Protein AF-W1W1A8-F1 (afdb_monomer)

Mean predicted aligned error: 5.56 Å

Organism: NCBI:txid1403943

Solvent-accessible surface area (backbone atoms only — not comparable to full-atom values): 8926 Å² total; per-residue (Å²): 108,54,63,63,70,43,34,48,72,35,65,47,72,44,94,87,52,94,53,73,44,82,45,79,41,72,53,77,84,79,40,60,80,64,46,81,37,38,55,43,73,69,82,84,57,92,69,87,68,66,30,36,44,41,79,45,79,48,76,52,90,49,63,26,28,27,36,30,29,30,80,43,90,92,45,74,85,52,79,44,65,31,73,26,74,48,78,91,53,91,92,53,71,83,79,40,69,45,78,45,76,76,55,84,43,90,58,79,68,36,47,56,41,21,45,30,52,35,50,62,62,39,69,65,28,60,43,78,48,71,43,64,82,44,85,86,70,54,76,63,62,45,74,42,82,41,120

Nearest PDB structures (foldseek):
  6h3n-assembly1_B  TM=8.925E-01  e=2.458E-09  Pseudomonas aeruginosa PAO1
  7q5p-assembly1_C  TM=8.797E-01  e=8.842E-09  Pseudomonas protegens Pf-5
  4uhv-assembly2_A  TM=8.155E-01  e=8.893E-06  Pseudomonas aeruginosa PAO1

pLDDT: mean 90.54, std 7.53, range [65.88, 97.94]

Radius of gyration: 20.46 Å; Cα contacts (8 Å, |Δi|>4): 250; chains: 1; bounding box: 57×24×55 Å

Sequence (147 aa):
MAAEEGIFFYEEHAQKSTDQSLVLCDTVRYLPESFEIPWNPNTRTEVSTLCISQFLYSAQIRPSSVVTKDYTFKRPGWAGRFDQEGQHQDYQRTQYEVYDYPGRFKGAHGQNFACWQMDGWRNNAEVARGTSRSPEIWPGRRIALTG

Foldseek 3Di:
DCLLLQKDWDWDQDPPDRDIDIDIDNDLVPFDDADEAEEDCDPPDPDPGWHWNDKDKDADDWAQKEKEAAADPVCRPPRRIEMDGAPDQPPHDNPRYDYDPPLPDDDPCSNSSRVSVNCVRCVVRMDMDTDIPDPVDDPRHHYDYDD

Structure (mmCIF, N/CA/C/O backbone):
data_AF-W1W1A8-F1
#
_entry.id   AF-W1W1A8-F1
#
loop_
_atom_site.group_PDB
_atom_site.id
_atom_site.type_symbol
_atom_site.label_atom_id
_atom_site.label_alt_id
_atom_site.label_comp_id
_atom_site.label_asym_id
_atom_site.label_entity_id
_atom_site.label_seq_id
_atom_site.pdbx_PDB_ins_code
_atom_site.Cartn_x
_atom_site.Cartn_y
_atom_site.Cartn_z
_atom_site.occupancy
_atom_site.B_iso_or_equiv
_atom_site.auth_seq_id
_atom_site.auth_comp_id
_atom_site.auth_asym_id
_atom_site.auth_atom_id
_atom_site.pdbx_PDB_model_num
ATOM 1 N N . MET A 1 1 ? 10.266 11.339 -1.287 1.00 65.88 1 MET A N 1
ATOM 2 C CA . MET A 1 1 ? 11.367 10.547 -0.705 1.00 65.88 1 MET A CA 1
ATOM 3 C C . MET A 1 1 ? 10.844 9.365 0.106 1.00 65.88 1 MET A C 1
ATOM 5 O O . MET A 1 1 ? 10.944 8.277 -0.417 1.00 65.88 1 MET A O 1
ATOM 9 N N . ALA A 1 2 ? 10.205 9.524 1.277 1.00 79.50 2 ALA A N 1
ATOM 10 C CA . ALA A 1 2 ? 9.706 8.366 2.053 1.00 79.50 2 ALA A CA 1
ATOM 11 C C . ALA A 1 2 ? 8.734 7.460 1.264 1.00 79.50 2 ALA A C 1
ATOM 13 O O . ALA A 1 2 ? 9.004 6.279 1.089 1.00 79.50 2 ALA A O 1
ATOM 14 N N . ALA A 1 3 ? 7.676 8.034 0.681 1.00 79.56 3 ALA A N 1
ATOM 15 C CA . ALA A 1 3 ? 6.718 7.277 -0.133 1.00 79.56 3 ALA A CA 1
ATOM 16 C C . ALA A 1 3 ? 7.331 6.651 -1.402 1.00 79.56 3 ALA A C 1
ATOM 18 O O . ALA A 1 3 ? 6.821 5.657 -1.903 1.00 79.56 3 ALA A O 1
ATOM 19 N N . GLU A 1 4 ? 8.424 7.221 -1.920 1.00 82.44 4 GLU A N 1
ATOM 20 C CA . GLU A 1 4 ? 9.120 6.686 -3.100 1.00 82.44 4 GLU A CA 1
ATOM 21 C C . GLU A 1 4 ? 9.951 5.451 -2.761 1.00 82.44 4 GLU A C 1
ATOM 23 O O . GLU A 1 4 ? 10.248 4.680 -3.659 1.00 82.44 4 GLU A O 1
ATOM 28 N N . GLU A 1 5 ? 10.291 5.270 -1.483 1.00 87.25 5 GLU A N 1
ATOM 29 C CA . GLU A 1 5 ? 11.010 4.113 -0.941 1.00 87.25 5 GLU A CA 1
ATOM 30 C C . GLU A 1 5 ? 10.057 3.144 -0.211 1.00 87.25 5 GLU A C 1
ATOM 32 O O . GLU A 1 5 ? 10.488 2.306 0.575 1.00 87.25 5 GLU A O 1
ATOM 37 N N . GLY A 1 6 ? 8.739 3.296 -0.403 1.00 88.50 6 GLY A N 1
ATOM 38 C CA . GLY A 1 6 ? 7.726 2.465 0.258 1.00 88.50 6 GLY A CA 1
ATOM 39 C C . GLY A 1 6 ? 7.594 2.688 1.769 1.00 88.50 6 GLY A C 1
ATOM 40 O O . GLY A 1 6 ? 6.971 1.881 2.455 1.00 88.50 6 GLY A O 1
ATOM 41 N N . ILE A 1 7 ? 8.157 3.774 2.304 1.00 93.31 7 ILE A N 1
ATOM 42 C CA . ILE A 1 7 ? 8.128 4.081 3.736 1.00 93.31 7 ILE A CA 1
ATOM 43 C C . ILE A 1 7 ? 6.841 4.836 4.074 1.00 93.31 7 ILE A C 1
ATOM 45 O O . ILE A 1 7 ? 6.545 5.891 3.502 1.00 93.31 7 ILE A O 1
ATOM 49 N N . PHE A 1 8 ? 6.117 4.327 5.066 1.00 91.25 8 PHE A N 1
ATOM 50 C CA . PHE A 1 8 ? 5.010 5.005 5.729 1.00 91.25 8 PHE A CA 1
ATOM 51 C C . PHE A 1 8 ? 5.388 5.360 7.170 1.00 91.25 8 PHE A C 1
ATOM 53 O O . PHE A 1 8 ? 6.435 4.963 7.687 1.00 91.25 8 PHE A O 1
ATOM 60 N N . PHE A 1 9 ? 4.536 6.142 7.825 1.00 92.12 9 PHE A N 1
ATOM 61 C CA . PHE A 1 9 ? 4.743 6.531 9.211 1.00 92.12 9 PHE A CA 1
ATOM 62 C C . PHE A 1 9 ? 3.451 6.469 10.013 1.00 92.12 9 PHE A C 1
ATOM 64 O O . PHE A 1 9 ? 2.353 6.558 9.462 1.00 92.12 9 PHE A O 1
ATOM 71 N N . TYR A 1 10 ? 3.601 6.341 11.324 1.00 90.69 10 TYR A N 1
ATOM 72 C CA . TYR A 1 10 ? 2.533 6.543 12.292 1.00 90.69 10 TYR A CA 1
ATOM 73 C C . TYR A 1 10 ? 3.112 7.166 13.561 1.00 90.69 10 TYR A C 1
ATOM 75 O O . TYR A 1 10 ? 4.324 7.148 13.784 1.00 90.69 10 TYR A O 1
ATOM 83 N N . GLU A 1 11 ? 2.246 7.744 14.381 1.00 89.00 11 GLU A N 1
ATOM 84 C CA . GLU A 1 11 ? 2.642 8.301 15.667 1.00 89.00 11 GLU A CA 1
ATOM 85 C C . GLU A 1 11 ? 2.365 7.284 16.768 1.00 89.00 11 GLU A C 1
ATOM 87 O O . GLU A 1 11 ? 1.259 6.752 16.892 1.00 89.00 11 GLU A O 1
ATOM 92 N N . GLU A 1 12 ? 3.384 7.011 17.572 1.00 84.94 12 GLU A N 1
ATOM 93 C CA . GLU A 1 12 ? 3.252 6.215 18.778 1.00 84.94 12 GLU A CA 1
ATOM 94 C C . GLU A 1 12 ? 3.159 7.154 19.980 1.00 84.94 12 GLU A C 1
ATOM 96 O O . GLU A 1 12 ? 4.107 7.869 20.320 1.00 84.94 12 GLU A O 1
ATOM 101 N N . HIS A 1 13 ? 1.986 7.162 20.611 1.00 75.00 13 HIS A N 1
ATOM 102 C CA . HIS A 1 13 ? 1.785 7.837 21.885 1.00 75.00 13 HIS A CA 1
ATOM 103 C C . HIS A 1 13 ? 2.274 6.936 23.013 1.00 75.00 13 HIS A C 1
ATOM 105 O O . HIS A 1 13 ? 1.797 5.807 23.175 1.00 75.00 13 HIS A O 1
ATOM 111 N N . ALA A 1 14 ? 3.197 7.443 23.827 1.00 68.69 14 ALA A N 1
ATOM 112 C CA . ALA A 1 14 ? 3.613 6.740 25.024 1.00 68.69 14 ALA A CA 1
ATOM 113 C C . ALA A 1 14 ? 2.419 6.594 25.983 1.00 68.69 14 ALA A C 1
ATOM 115 O O . ALA A 1 14 ? 1.870 7.573 26.476 1.00 68.69 14 ALA A O 1
ATOM 116 N N . GLN A 1 15 ? 2.032 5.357 26.313 1.00 65.88 15 GLN A N 1
ATOM 117 C CA . GLN A 1 15 ? 0.924 5.095 27.251 1.00 65.88 15 GLN A CA 1
ATOM 118 C C . GLN A 1 15 ? 1.155 5.688 28.654 1.00 65.88 15 GLN A C 1
ATOM 120 O O . GLN A 1 15 ? 0.213 5.819 29.433 1.00 65.88 15 GLN A O 1
ATOM 125 N N . LYS A 1 16 ? 2.414 5.987 29.004 1.00 69.50 16 LYS A N 1
ATOM 126 C CA . LYS A 1 16 ? 2.845 6.406 30.348 1.00 69.50 16 LYS A CA 1
ATOM 127 C C . LYS A 1 16 ? 3.639 7.716 30.374 1.00 69.50 16 LYS A C 1
ATOM 129 O O . LYS A 1 16 ? 4.055 8.124 31.455 1.00 69.50 16 LYS A O 1
ATOM 134 N N . SER A 1 17 ? 3.874 8.360 29.232 1.00 74.56 17 SER A N 1
ATOM 135 C CA . SER A 1 17 ? 4.551 9.660 29.174 1.00 74.56 17 SER A CA 1
ATOM 136 C C . SER A 1 17 ? 3.871 10.582 28.169 1.00 74.56 17 SER A C 1
ATOM 138 O O . SER A 1 17 ? 2.986 10.177 27.424 1.00 74.56 17 SER A O 1
ATOM 140 N N . THR A 1 18 ? 4.267 11.850 28.169 1.00 78.00 18 THR A N 1
ATOM 141 C CA . THR A 1 18 ? 3.828 12.835 27.173 1.00 78.00 18 THR A CA 1
ATOM 142 C C . THR A 1 18 ? 4.645 12.762 25.883 1.00 78.00 18 THR A C 1
ATOM 144 O O . THR A 1 18 ? 4.521 13.646 25.039 1.00 78.00 18 THR A O 1
ATOM 147 N N . ASP A 1 19 ? 5.508 11.753 25.740 1.00 83.56 19 ASP A N 1
ATOM 148 C CA . ASP A 1 19 ? 6.366 11.616 24.571 1.00 83.56 19 ASP A CA 1
ATOM 149 C C . ASP A 1 19 ? 5.556 11.090 23.385 1.00 83.56 19 ASP A C 1
ATOM 151 O O . ASP A 1 19 ? 4.780 10.134 23.489 1.00 83.56 19 ASP A O 1
ATOM 155 N N . GLN A 1 20 ? 5.763 11.726 22.238 1.00 84.19 20 GLN A N 1
ATOM 156 C CA . GLN A 1 20 ? 5.147 11.368 20.971 1.00 84.19 20 GLN A CA 1
ATOM 157 C C . GLN A 1 20 ? 6.268 11.064 19.987 1.00 84.19 20 GLN A C 1
ATOM 159 O O . GLN A 1 20 ? 7.080 11.934 19.668 1.00 84.19 20 GLN A O 1
ATOM 164 N N . SER A 1 21 ? 6.336 9.811 19.542 1.00 88.38 21 SER A N 1
ATOM 165 C CA . SER A 1 21 ? 7.376 9.356 18.620 1.00 88.38 21 SER A CA 1
ATOM 166 C C . SER A 1 21 ? 6.798 9.169 17.226 1.00 88.38 21 SER A C 1
ATOM 168 O O . SER A 1 21 ? 5.768 8.518 17.058 1.00 88.38 21 SER A O 1
ATOM 170 N N . LEU A 1 22 ? 7.476 9.716 16.216 1.00 91.62 22 LEU A N 1
ATOM 171 C CA . LEU A 1 22 ? 7.177 9.425 14.819 1.00 91.62 22 LEU A CA 1
ATOM 172 C C . LEU A 1 22 ? 7.919 8.150 14.416 1.00 91.62 22 LEU A C 1
ATOM 174 O O . LEU A 1 22 ? 9.149 8.139 14.347 1.00 91.62 22 LEU A O 1
ATOM 178 N N . VAL A 1 23 ? 7.174 7.088 14.135 1.00 90.62 23 VAL A N 1
ATOM 179 C CA . VAL A 1 23 ? 7.738 5.803 13.726 1.00 90.62 23 VAL A CA 1
ATOM 180 C C . VAL A 1 23 ? 7.707 5.712 12.205 1.00 90.62 23 VAL A C 1
ATOM 182 O O . VAL A 1 23 ? 6.655 5.884 11.592 1.00 90.62 23 VAL A O 1
ATOM 185 N N . LEU A 1 24 ? 8.863 5.444 11.596 1.00 92.94 24 LEU A N 1
ATOM 186 C CA . LEU A 1 24 ? 9.017 5.194 10.161 1.00 92.94 24 LEU A CA 1
ATOM 187 C C . LEU A 1 24 ? 9.126 3.685 9.930 1.00 92.94 24 LEU A C 1
ATOM 189 O O . LEU A 1 24 ? 9.969 3.027 10.540 1.00 92.94 24 LEU A O 1
ATOM 193 N N . CYS A 1 25 ? 8.290 3.138 9.050 1.00 91.56 25 CYS A N 1
ATOM 194 C CA . CYS A 1 25 ? 8.266 1.712 8.737 1.00 91.56 25 CYS A CA 1
ATOM 195 C C . CYS A 1 25 ? 8.042 1.477 7.243 1.00 91.56 25 CYS A C 1
ATOM 197 O O . CYS A 1 25 ? 7.386 2.259 6.562 1.00 91.56 25 CYS A O 1
ATOM 199 N N . ASP A 1 26 ? 8.549 0.355 6.753 1.00 91.44 26 ASP A N 1
ATOM 200 C CA . ASP A 1 26 ? 8.327 -0.172 5.404 1.00 91.44 26 ASP A CA 1
ATOM 201 C C . ASP A 1 26 ? 7.486 -1.462 5.418 1.00 91.44 26 ASP A C 1
ATOM 203 O O . ASP A 1 26 ? 7.042 -1.947 4.380 1.00 91.44 26 ASP A O 1
ATOM 207 N N . THR A 1 27 ? 7.229 -2.030 6.602 1.00 89.19 27 THR A N 1
ATOM 208 C CA . THR A 1 27 ? 6.451 -3.257 6.754 1.00 89.19 27 THR A CA 1
ATOM 209 C C . THR A 1 27 ? 5.520 -3.226 7.957 1.00 89.19 27 THR A C 1
ATOM 211 O O . THR A 1 27 ? 5.831 -2.719 9.035 1.00 89.19 27 THR A O 1
ATOM 214 N N . VAL A 1 28 ? 4.369 -3.874 7.779 1.00 87.25 28 VAL A N 1
ATOM 215 C CA . VAL A 1 28 ? 3.335 -4.072 8.800 1.00 87.25 28 VAL A CA 1
ATOM 216 C C . VAL A 1 28 ? 3.843 -4.836 10.033 1.00 87.25 28 VAL A C 1
ATOM 218 O O . VAL A 1 28 ? 3.238 -4.762 11.099 1.00 87.25 28 VAL A O 1
ATOM 221 N N . ARG A 1 29 ? 4.955 -5.577 9.911 1.00 86.31 29 ARG A N 1
ATOM 222 C CA . ARG A 1 29 ? 5.528 -6.374 11.010 1.00 86.31 29 ARG A CA 1
ATOM 223 C C . ARG A 1 29 ? 5.998 -5.526 12.190 1.00 86.31 29 ARG A C 1
ATOM 225 O O . ARG A 1 29 ? 6.007 -6.036 13.302 1.00 86.31 29 ARG A O 1
ATOM 232 N N . TYR A 1 30 ? 6.368 -4.271 11.942 1.00 85.88 30 TYR A N 1
ATOM 233 C CA . TYR A 1 30 ? 6.815 -3.339 12.978 1.00 85.88 30 TYR A CA 1
ATOM 234 C C . TYR A 1 30 ? 5.667 -2.545 13.611 1.00 85.88 30 TYR A C 1
ATOM 236 O O . TYR A 1 30 ? 5.901 -1.801 14.556 1.00 85.88 30 TYR A O 1
ATOM 244 N N . LEU A 1 31 ? 4.429 -2.718 1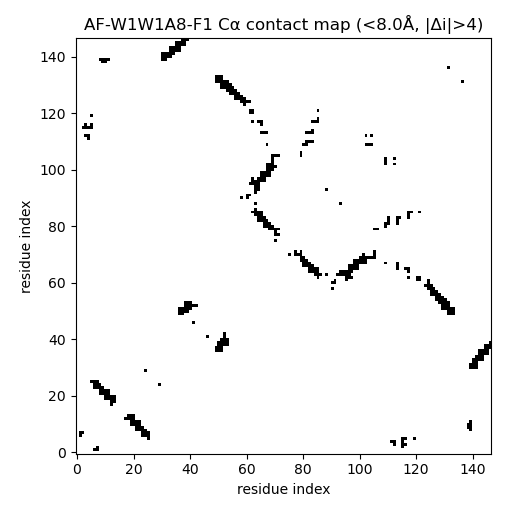3.130 1.00 88.50 31 LEU A N 1
ATOM 245 C CA . LEU A 1 31 ? 3.268 -2.152 13.806 1.00 88.50 31 LEU A CA 1
ATOM 246 C C . LEU A 1 31 ? 3.003 -2.884 15.129 1.00 88.50 31 LEU A C 1
ATOM 248 O O . LEU A 1 31 ? 3.222 -4.101 15.203 1.00 88.50 31 LEU A O 1
ATOM 252 N N . PRO A 1 32 ? 2.416 -2.196 16.128 1.00 88.75 32 PRO A N 1
ATOM 253 C CA . PRO A 1 32 ? 1.965 -2.822 17.362 1.00 88.75 32 PRO A CA 1
ATOM 254 C C . PRO A 1 32 ? 1.118 -4.076 17.114 1.00 88.75 32 PRO A C 1
ATOM 256 O O . PRO A 1 32 ? 0.476 -4.232 16.062 1.00 88.75 32 PRO A O 1
ATOM 259 N N . GLU A 1 33 ? 1.121 -4.983 18.090 1.00 90.50 33 GLU A N 1
ATOM 260 C CA . GLU A 1 33 ? 0.294 -6.188 18.040 1.00 90.50 33 GLU A CA 1
ATOM 261 C C . GLU A 1 33 ? 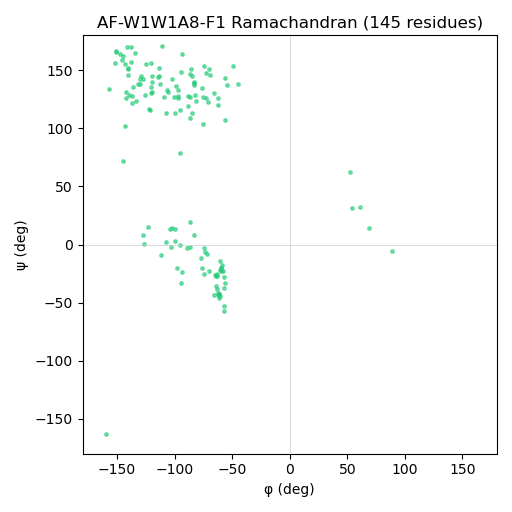-1.184 -5.838 17.852 1.00 90.50 33 GLU A C 1
ATOM 263 O O . GLU A 1 33 ? -1.686 -4.828 18.362 1.00 90.50 33 GLU A O 1
ATOM 268 N N . SER A 1 34 ? -1.870 -6.673 17.070 1.00 93.25 34 SER A N 1
ATOM 269 C CA . SER A 1 34 ? -3.305 -6.541 16.864 1.00 93.25 34 SER A CA 1
ATOM 270 C C . SER A 1 34 ? -4.065 -6.882 18.136 1.00 93.25 34 SER A C 1
ATOM 272 O O . SER A 1 34 ? -3.683 -7.803 18.853 1.00 93.25 34 SER A O 1
ATOM 274 N N . PHE A 1 35 ? -5.184 -6.206 18.359 1.00 93.75 35 PHE A N 1
ATOM 275 C CA . PHE A 1 35 ? -6.122 -6.534 19.429 1.00 93.75 35 PHE A CA 1
ATOM 276 C C . PHE A 1 35 ? -7.499 -6.858 18.854 1.00 93.75 35 PHE A C 1
ATOM 278 O O . PHE A 1 35 ? -7.839 -6.437 17.743 1.00 93.75 35 PHE A O 1
ATOM 285 N N . GLU A 1 36 ? -8.277 -7.624 19.607 1.00 95.56 36 GLU A N 1
ATOM 286 C CA . GLU A 1 36 ? -9.631 -7.998 19.221 1.00 95.56 36 GLU A CA 1
ATOM 287 C C . GLU A 1 36 ? -10.629 -6.903 19.593 1.00 95.56 36 GLU A C 1
ATOM 289 O O . GLU A 1 36 ? -10.568 -6.328 20.680 1.00 95.56 36 GLU A O 1
ATOM 294 N N . ILE A 1 37 ? -11.577 -6.632 18.700 1.00 95.00 37 ILE A N 1
ATOM 295 C CA . ILE A 1 37 ? -12.696 -5.733 18.977 1.00 95.00 37 ILE A CA 1
ATOM 296 C C . ILE A 1 37 ? -13.982 -6.305 18.374 1.00 95.00 37 ILE A C 1
ATOM 298 O O . ILE A 1 37 ? -13.992 -6.637 17.186 1.00 95.00 37 ILE A O 1
ATOM 302 N N . PRO A 1 38 ? -15.076 -6.415 19.150 1.00 94.25 38 PRO A N 1
ATOM 303 C CA . PRO A 1 38 ? -16.315 -6.969 18.635 1.00 94.25 38 PRO A CA 1
ATOM 304 C C . PRO A 1 38 ? -17.018 -6.011 17.668 1.00 94.25 38 PRO A C 1
ATOM 306 O O . PRO A 1 38 ? -16.996 -4.788 17.841 1.00 94.25 38 PRO A O 1
ATOM 309 N N . TRP A 1 39 ? -17.709 -6.564 16.678 1.00 92.94 39 TRP A N 1
ATOM 310 C CA . TRP A 1 39 ? -18.694 -5.867 15.867 1.00 92.94 39 TRP A CA 1
ATOM 311 C C . TRP A 1 39 ? -20.068 -5.967 16.529 1.00 92.94 39 TRP A C 1
ATOM 313 O O . TRP A 1 39 ? -20.534 -7.051 16.869 1.00 92.94 39 TRP A O 1
ATOM 323 N N . ASN A 1 40 ? -20.732 -4.829 16.717 1.00 90.94 40 ASN A N 1
ATOM 324 C CA . ASN A 1 40 ? -22.078 -4.791 17.276 1.00 90.94 40 ASN A CA 1
ATOM 325 C C . ASN A 1 40 ? -22.916 -3.689 16.606 1.00 90.94 40 ASN A C 1
ATOM 327 O O . ASN A 1 40 ? -22.795 -2.520 16.978 1.00 90.94 40 ASN A O 1
ATOM 331 N N . PRO A 1 41 ? -23.812 -4.031 15.662 1.00 89.62 41 PRO A N 1
ATOM 332 C CA . PRO A 1 41 ? -24.636 -3.047 14.963 1.00 89.62 41 PRO A CA 1
ATOM 333 C C . PRO A 1 41 ? -25.759 -2.459 15.832 1.00 89.62 41 PRO A C 1
ATOM 335 O O . PRO A 1 41 ? -26.471 -1.554 15.390 1.00 89.62 41 PRO A O 1
ATOM 338 N N . ASN A 1 42 ? -25.972 -2.969 17.050 1.00 84.88 42 ASN A N 1
ATOM 339 C CA . ASN A 1 42 ? -27.035 -2.491 17.921 1.00 84.88 42 ASN A CA 1
ATOM 340 C C . ASN A 1 42 ? -26.672 -1.130 18.531 1.00 84.88 42 ASN A C 1
ATOM 342 O O . ASN A 1 42 ? -25.906 -1.029 19.484 1.00 84.88 42 ASN A O 1
ATOM 346 N N . THR A 1 43 ? -27.278 -0.073 17.996 1.00 69.06 43 THR A N 1
ATOM 347 C CA . THR A 1 43 ? -27.119 1.308 18.471 1.00 69.06 43 THR A CA 1
ATOM 348 C C . THR A 1 43 ? -28.205 1.751 19.457 1.00 69.06 43 THR A C 1
ATOM 350 O O . THR A 1 43 ? -28.185 2.900 19.897 1.00 69.06 43 THR A O 1
ATOM 353 N N . ARG A 1 44 ? -29.177 0.881 19.778 1.00 69.06 44 ARG A N 1
ATOM 354 C CA . ARG A 1 44 ? -30.402 1.248 20.516 1.00 69.06 44 ARG A CA 1
ATOM 355 C C . ARG A 1 44 ? -30.310 1.030 22.021 1.00 69.06 44 ARG A C 1
ATOM 357 O O . ARG A 1 44 ? -30.936 1.766 22.773 1.00 69.06 44 ARG 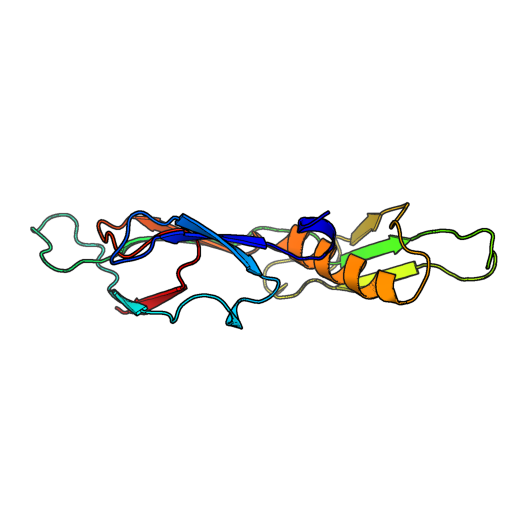A O 1
ATOM 364 N N . THR A 1 45 ? -29.571 0.019 22.457 1.00 67.38 45 THR A N 1
ATOM 365 C CA . THR A 1 45 ? -29.301 -0.237 23.877 1.00 67.38 45 THR A CA 1
ATOM 366 C C . THR A 1 45 ? -27.978 0.405 24.269 1.00 67.38 45 THR A C 1
ATOM 368 O O . THR A 1 45 ? -27.072 0.468 23.440 1.00 67.38 45 THR A O 1
ATOM 371 N N . GLU A 1 46 ? -27.833 0.853 25.518 1.00 67.62 46 GLU A N 1
ATOM 372 C CA . GLU A 1 46 ? -26.512 1.208 26.044 1.00 67.62 46 GLU A CA 1
ATOM 373 C C . GLU A 1 46 ? -25.579 0.001 25.895 1.00 67.62 46 GLU A C 1
ATOM 375 O O . GLU A 1 46 ? -25.734 -1.019 26.563 1.00 67.62 46 GLU A O 1
ATOM 380 N N . VAL A 1 47 ? -24.639 0.095 24.953 1.00 66.31 47 VAL A N 1
ATOM 381 C CA . VAL A 1 47 ? -23.595 -0.909 24.776 1.00 66.31 47 VAL A CA 1
ATOM 382 C C . VAL A 1 47 ? -22.453 -0.524 25.708 1.00 66.31 47 VAL A C 1
ATOM 384 O O . VAL A 1 47 ? -21.774 0.475 25.476 1.00 66.31 47 VAL A O 1
ATOM 387 N N . SER A 1 48 ? -22.261 -1.299 26.775 1.00 74.25 48 SER A N 1
ATOM 388 C CA . SER A 1 48 ? -21.149 -1.124 27.718 1.00 74.25 48 SER A CA 1
ATOM 389 C C . SER A 1 48 ? -19.814 -1.611 27.145 1.00 74.25 48 SER A C 1
ATOM 391 O O . SER A 1 48 ? -18.756 -1.123 27.534 1.00 74.25 48 SER A O 1
ATOM 393 N N . THR A 1 49 ? -19.852 -2.551 26.199 1.00 86.06 49 THR A N 1
ATOM 394 C CA . THR A 1 49 ? -18.667 -3.104 25.535 1.00 86.06 49 THR A CA 1
ATOM 395 C C . THR A 1 49 ? -18.197 -2.206 24.390 1.00 86.06 49 THR A C 1
ATOM 397 O O . THR A 1 49 ? -18.962 -1.861 23.486 1.00 86.06 49 THR A O 1
ATOM 400 N N . LEU A 1 50 ? -16.909 -1.864 24.383 1.00 91.38 50 LEU A N 1
ATOM 401 C CA . LEU A 1 50 ? -16.285 -1.173 23.258 1.00 91.38 50 LEU A CA 1
ATOM 402 C C . LEU A 1 50 ? -16.350 -2.053 22.003 1.00 91.38 50 LEU A C 1
ATOM 404 O O . LEU A 1 50 ? -15.940 -3.208 22.024 1.00 91.38 50 LEU A O 1
ATOM 408 N N . CYS A 1 51 ? -16.895 -1.510 20.918 1.00 92.81 51 CYS A N 1
ATOM 409 C CA . CYS A 1 51 ? -17.169 -2.257 19.694 1.00 92.81 51 CYS A CA 1
ATOM 410 C C . CYS A 1 51 ? -17.092 -1.360 18.455 1.00 92.81 51 CYS A C 1
ATOM 412 O O . CYS A 1 51 ? -17.107 -0.125 18.548 1.00 92.81 51 CYS A O 1
ATOM 414 N N . ILE A 1 52 ? -17.031 -1.983 17.281 1.00 94.38 52 ILE A N 1
ATOM 415 C CA . ILE A 1 52 ? -17.304 -1.331 15.998 1.00 94.38 52 ILE A CA 1
ATOM 416 C C . ILE A 1 52 ? -18.806 -1.445 15.726 1.00 94.38 52 ILE A C 1
ATOM 418 O O . ILE A 1 52 ? -19.335 -2.548 15.624 1.00 94.38 52 ILE A O 1
ATOM 422 N N . SER A 1 53 ? -19.499 -0.313 15.605 1.00 92.56 53 SER A N 1
ATOM 423 C CA . SER A 1 53 ? -20.961 -0.268 15.456 1.00 92.56 53 SER A CA 1
ATOM 424 C C . SER A 1 53 ? -21.447 -0.111 14.021 1.00 92.56 53 SER A C 1
ATOM 426 O O . SER A 1 53 ? -22.584 -0.445 13.697 1.00 92.56 53 SER A O 1
ATOM 428 N N . GLN A 1 54 ? -20.584 0.378 13.137 1.00 92.62 54 GLN A N 1
ATOM 429 C CA . GLN A 1 54 ? -20.824 0.429 11.699 1.00 92.62 54 GLN A CA 1
ATOM 430 C C . GLN A 1 54 ? -19.600 -0.126 10.997 1.00 92.62 54 GLN A C 1
ATOM 432 O O . GLN A 1 54 ? -18.479 0.184 11.394 1.00 92.62 54 GLN A O 1
ATOM 437 N N . PHE A 1 55 ? -19.817 -0.930 9.963 1.00 93.94 55 PHE A N 1
ATOM 438 C CA . PHE A 1 55 ? -18.755 -1.501 9.151 1.00 93.94 55 PHE A CA 1
ATOM 439 C C . PHE A 1 55 ? -19.199 -1.524 7.689 1.00 93.94 55 PHE A C 1
ATOM 441 O O . PHE A 1 55 ? -20.309 -1.951 7.378 1.00 93.94 55 PHE A O 1
ATOM 448 N N . LEU A 1 56 ? -18.337 -1.039 6.804 1.00 94.75 56 LEU A N 1
ATOM 449 C CA . LEU A 1 56 ? -18.544 -0.997 5.365 1.00 94.75 56 LEU A CA 1
ATOM 450 C C . LEU A 1 56 ? -17.251 -1.419 4.679 1.00 94.75 56 LEU A C 1
ATOM 452 O O . LEU A 1 56 ? -16.226 -0.760 4.834 1.00 94.75 56 LEU A O 1
ATOM 456 N N . TYR A 1 57 ? -17.322 -2.471 3.876 1.00 94.62 57 TYR A N 1
ATOM 457 C CA . TYR A 1 57 ? -16.251 -2.858 2.968 1.00 94.62 57 TYR A CA 1
ATOM 458 C C . TYR A 1 57 ? -16.563 -2.352 1.558 1.00 94.62 57 TYR A C 1
ATOM 460 O O . TYR A 1 57 ? -17.696 -2.453 1.087 1.00 94.62 57 TYR A O 1
ATOM 468 N N . SER A 1 58 ? -15.558 -1.800 0.885 1.00 94.56 58 SER A N 1
ATOM 469 C CA . SER A 1 58 ? -15.655 -1.351 -0.502 1.00 94.56 58 SER A CA 1
ATOM 470 C C . SER A 1 58 ? -14.422 -1.770 -1.289 1.00 94.56 58 SER A C 1
ATOM 472 O O . SER A 1 58 ? -13.304 -1.566 -0.816 1.00 94.56 58 SER A O 1
ATOM 474 N N . ALA A 1 59 ? -14.637 -2.276 -2.501 1.00 94.06 59 ALA A N 1
ATOM 475 C CA . ALA A 1 59 ? -13.597 -2.534 -3.488 1.00 94.06 59 ALA A CA 1
ATOM 476 C C . ALA A 1 59 ? -13.777 -1.594 -4.691 1.00 94.06 59 ALA A C 1
ATOM 478 O O . ALA A 1 59 ? -14.905 -1.257 -5.061 1.00 94.06 59 ALA A O 1
ATOM 479 N N . GLN A 1 60 ? -12.679 -1.152 -5.301 1.00 92.62 60 GLN A N 1
ATOM 480 C CA . GLN A 1 60 ? -12.692 -0.256 -6.459 1.00 92.62 60 GLN A CA 1
ATOM 481 C C . GLN A 1 60 ? -11.623 -0.628 -7.485 1.00 92.62 60 GLN A C 1
ATOM 483 O O . GLN A 1 60 ? -10.554 -1.127 -7.142 1.00 92.62 60 GLN A O 1
ATOM 488 N N . ILE A 1 61 ? -11.899 -0.328 -8.758 1.00 94.56 61 ILE A N 1
ATOM 489 C CA . ILE A 1 61 ? -10.953 -0.573 -9.849 1.00 94.56 61 ILE A CA 1
ATOM 490 C C . ILE A 1 61 ? -9.723 0.324 -9.666 1.00 94.56 61 ILE A C 1
ATOM 492 O O . ILE A 1 61 ? -9.827 1.545 -9.476 1.00 94.56 61 ILE A O 1
ATOM 496 N N . ARG A 1 62 ? -8.550 -0.301 -9.748 1.00 95.75 62 ARG A N 1
ATOM 497 C CA . ARG A 1 62 ? -7.235 0.340 -9.689 1.00 95.75 62 ARG A CA 1
ATOM 498 C C . ARG A 1 62 ? -6.325 -0.207 -10.786 1.00 95.75 62 ARG A C 1
ATOM 500 O O . ARG A 1 62 ? -6.649 -1.251 -11.358 1.00 95.75 62 ARG A O 1
ATOM 507 N N . PRO A 1 63 ? -5.203 0.473 -11.094 1.00 96.56 63 PRO A N 1
ATOM 508 C CA . PRO A 1 63 ? -4.207 -0.061 -12.015 1.00 96.56 63 PRO A CA 1
ATOM 509 C C . PRO A 1 63 ? -3.904 -1.538 -11.728 1.00 96.56 63 PRO A C 1
ATOM 511 O O . PRO A 1 63 ? -3.859 -1.962 -10.566 1.00 96.56 63 PRO A O 1
ATOM 514 N N . SER A 1 64 ? -3.789 -2.331 -12.789 1.00 96.75 64 SER A N 1
ATOM 515 C CA . SER A 1 64 ? -3.460 -3.758 -12.740 1.00 96.75 64 SER A CA 1
ATOM 516 C C . SER A 1 64 ? -1.968 -4.011 -12.895 1.00 96.75 64 SER A C 1
ATOM 518 O O . SER A 1 64 ? -1.485 -5.051 -12.457 1.00 96.75 64 SER A O 1
ATOM 520 N N . SER A 1 65 ? -1.243 -3.081 -13.509 1.00 97.38 65 SER A N 1
ATOM 521 C CA . SER A 1 65 ? 0.205 -3.150 -13.656 1.00 97.38 65 SER A CA 1
ATOM 522 C C . SER A 1 65 ? 0.815 -1.756 -13.742 1.00 97.38 65 SER A C 1
ATOM 524 O O . SER A 1 65 ? 0.160 -0.783 -14.127 1.00 97.38 65 SER A O 1
ATOM 526 N N . VAL A 1 66 ? 2.088 -1.680 -13.377 1.00 97.69 66 VAL A N 1
ATOM 527 C CA . VAL A 1 66 ? 2.955 -0.522 -13.549 1.00 97.69 66 VAL A CA 1
ATOM 528 C C . VAL A 1 66 ? 4.138 -0.936 -14.408 1.00 97.69 66 VAL A C 1
ATOM 530 O O . VAL A 1 66 ? 4.761 -1.968 -14.170 1.00 97.69 66 VAL A O 1
ATOM 533 N N . VAL 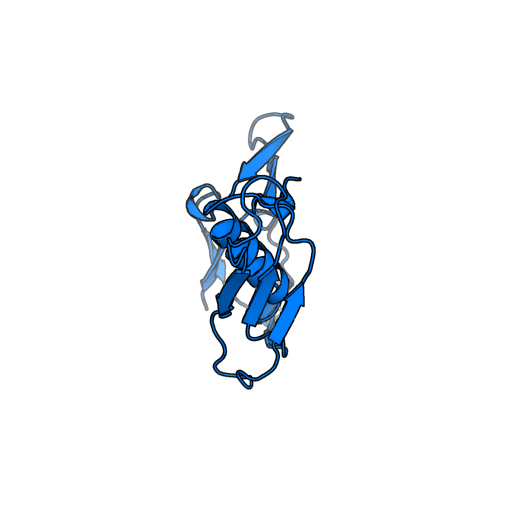A 1 67 ? 4.483 -0.089 -15.369 1.00 97.81 67 VAL A N 1
ATOM 534 C CA . VAL A 1 67 ? 5.707 -0.182 -16.156 1.00 97.81 67 VAL A CA 1
ATOM 535 C C . VAL A 1 67 ? 6.464 1.117 -15.980 1.00 97.81 67 VAL A C 1
ATOM 537 O O . VAL A 1 67 ? 6.001 2.179 -16.382 1.00 97.81 67 VAL A O 1
ATOM 540 N N . THR A 1 68 ? 7.654 1.050 -15.405 1.00 97.00 68 THR A N 1
ATOM 541 C CA . THR A 1 68 ? 8.495 2.225 -15.198 1.00 97.00 68 THR A CA 1
ATOM 542 C C . THR A 1 68 ? 9.737 2.146 -16.071 1.00 97.00 68 THR A C 1
ATOM 544 O O . THR A 1 68 ? 10.339 1.077 -16.232 1.00 97.00 68 THR A O 1
ATOM 547 N N . LYS A 1 69 ? 10.121 3.271 -16.679 1.00 97.56 69 LYS A N 1
ATOM 548 C CA . LYS A 1 69 ? 11.299 3.352 -17.543 1.00 97.56 69 LYS A CA 1
ATOM 549 C C . LYS A 1 69 ? 12.208 4.507 -17.155 1.00 97.56 69 LYS A C 1
ATOM 551 O O .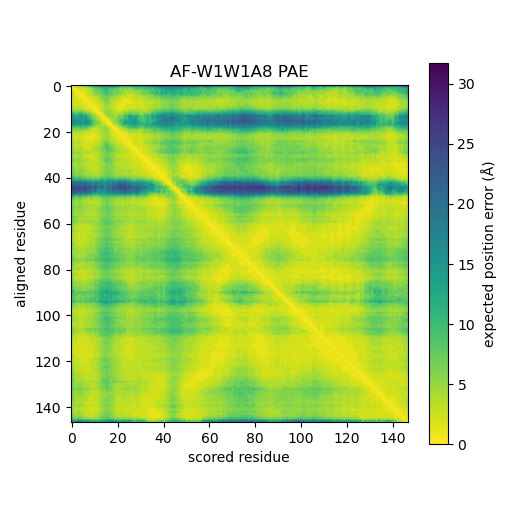 LYS A 1 69 ? 11.748 5.589 -16.804 1.00 97.56 69 LYS A O 1
ATOM 556 N N . ASP A 1 70 ? 13.512 4.319 -17.298 1.00 97.38 70 ASP A N 1
ATOM 557 C CA . ASP A 1 70 ? 14.500 5.387 -17.183 1.00 97.38 70 ASP A CA 1
ATOM 558 C C . ASP A 1 70 ? 15.674 5.158 -18.149 1.00 97.38 70 ASP A C 1
ATOM 560 O O . ASP A 1 70 ? 15.938 4.051 -18.618 1.00 97.38 70 ASP A O 1
ATOM 564 N N . TYR A 1 71 ? 16.390 6.234 -18.454 1.00 96.31 71 TYR A N 1
ATOM 565 C CA . TYR A 1 71 ? 17.581 6.247 -19.284 1.00 96.31 71 TYR A CA 1
ATOM 566 C C . TYR A 1 71 ? 18.813 6.650 -18.465 1.00 96.31 71 TYR A C 1
ATOM 568 O O . TYR A 1 71 ? 18.778 7.516 -17.584 1.00 96.31 71 TYR A O 1
ATOM 576 N N . THR A 1 72 ? 19.959 6.052 -18.785 1.00 94.19 72 THR A N 1
ATOM 577 C CA . THR A 1 72 ? 21.253 6.498 -18.266 1.00 94.19 72 THR A CA 1
ATOM 578 C C . THR A 1 72 ? 22.275 6.586 -19.386 1.00 94.19 72 THR A C 1
ATOM 580 O O . THR A 1 72 ? 22.576 5.599 -20.052 1.00 94.19 72 THR A O 1
ATOM 583 N N . PHE A 1 73 ? 22.875 7.767 -19.550 1.00 95.69 73 PHE A N 1
ATOM 584 C CA . PHE A 1 73 ? 23.920 7.991 -20.553 1.00 95.69 73 PHE A CA 1
ATOM 585 C C . PHE A 1 73 ? 25.143 7.083 -20.353 1.00 95.69 73 PHE A C 1
ATOM 587 O O . PHE A 1 73 ? 25.875 6.821 -21.299 1.00 95.69 73 PHE A O 1
ATOM 594 N N . LYS A 1 74 ? 25.362 6.577 -19.130 1.00 96.00 74 LYS A N 1
ATOM 595 C CA . LYS A 1 74 ? 26.458 5.649 -18.814 1.00 96.00 74 LYS A CA 1
ATOM 596 C C . LYS A 1 74 ? 26.257 4.260 -19.428 1.00 96.00 74 LYS A C 1
ATOM 598 O O . LYS A 1 74 ? 27.222 3.517 -19.567 1.00 96.00 74 LYS A O 1
ATOM 603 N N . ARG A 1 75 ? 25.013 3.882 -19.738 1.00 95.50 75 ARG A N 1
ATOM 604 C CA . ARG A 1 75 ? 24.636 2.579 -20.305 1.00 95.50 75 ARG A CA 1
ATOM 605 C C . ARG A 1 75 ? 23.472 2.766 -21.289 1.00 95.50 75 ARG A C 1
ATOM 607 O O . ARG A 1 75 ? 22.354 2.369 -20.975 1.00 95.50 75 ARG A O 1
ATOM 614 N N . PRO A 1 76 ? 23.707 3.360 -22.471 1.00 94.00 76 PRO A N 1
ATOM 615 C CA . PRO A 1 76 ? 22.634 3.747 -23.388 1.00 94.00 76 PRO A CA 1
ATOM 616 C C . PRO A 1 76 ? 21.835 2.563 -23.956 1.00 94.00 76 PRO A C 1
ATOM 618 O O . PRO A 1 76 ? 20.670 2.729 -24.294 1.00 94.00 76 PRO A O 1
ATOM 621 N N . GLY A 1 77 ? 22.437 1.369 -24.035 1.00 95.50 77 GLY A N 1
ATOM 622 C CA . GLY A 1 77 ? 21.758 0.138 -24.466 1.00 95.50 77 GLY A CA 1
ATOM 62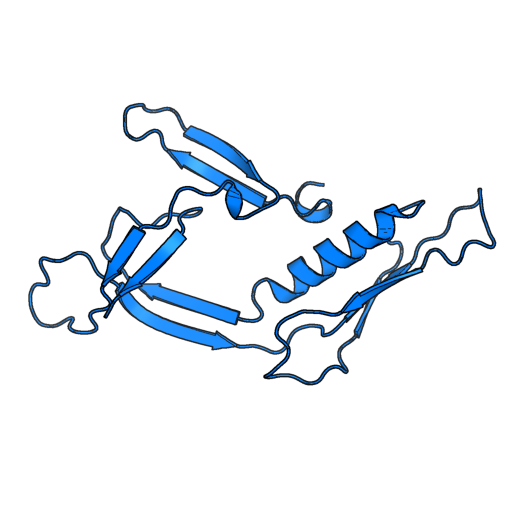3 C C . GLY A 1 77 ? 21.031 -0.621 -23.350 1.00 95.50 77 GLY A C 1
ATOM 624 O O . GLY A 1 77 ? 20.434 -1.662 -23.610 1.00 95.50 77 GLY A O 1
ATOM 625 N N . TRP A 1 78 ? 21.092 -0.154 -22.100 1.00 95.62 78 TRP A N 1
ATOM 626 C CA . TRP A 1 78 ? 20.346 -0.781 -21.013 1.00 95.62 78 TRP A CA 1
ATOM 627 C C . TRP A 1 78 ? 18.859 -0.454 -21.161 1.00 95.62 78 TRP A C 1
ATOM 629 O O . TRP A 1 78 ? 18.494 0.716 -21.235 1.00 95.62 78 TRP A O 1
ATOM 639 N N . ALA A 1 79 ? 18.004 -1.483 -21.179 1.00 95.88 79 ALA A N 1
ATOM 640 C CA . ALA A 1 79 ? 16.563 -1.317 -21.389 1.00 95.88 79 ALA A CA 1
ATOM 641 C C . ALA A 1 79 ? 15.915 -0.360 -20.375 1.00 95.88 79 ALA A C 1
ATOM 643 O O . ALA A 1 79 ? 14.961 0.336 -20.727 1.00 95.88 79 ALA A O 1
ATOM 644 N N . GLY A 1 80 ? 16.439 -0.343 -19.139 1.00 95.69 80 GLY A N 1
ATOM 645 C CA . GLY A 1 80 ? 16.005 0.559 -18.075 1.00 95.69 80 GLY A CA 1
ATOM 646 C C . GLY A 1 80 ? 14.503 0.499 -17.820 1.00 95.69 80 GLY A C 1
ATOM 647 O O . GLY A 1 80 ? 13.921 1.523 -17.503 1.00 95.69 80 GLY A O 1
ATOM 648 N N . ARG A 1 81 ? 13.878 -0.664 -18.030 1.00 97.38 81 ARG A N 1
ATOM 649 C CA . ARG A 1 81 ? 12.434 -0.891 -17.939 1.00 97.38 81 ARG A CA 1
ATOM 650 C C . ARG A 1 81 ? 12.174 -1.954 -16.881 1.00 97.38 81 ARG A C 1
ATOM 652 O O . ARG A 1 81 ? 12.809 -3.006 -16.933 1.00 97.38 81 ARG A O 1
ATOM 659 N N . PHE A 1 82 ? 11.257 -1.667 -15.967 1.00 97.94 82 PHE A N 1
ATOM 660 C CA . PHE A 1 82 ? 10.798 -2.590 -14.935 1.00 97.94 82 PHE A CA 1
ATOM 661 C C . PHE A 1 82 ? 9.277 -2.636 -14.930 1.00 97.94 82 PHE A C 1
ATOM 663 O O . PHE A 1 82 ? 8.623 -1.612 -15.125 1.00 97.94 82 PHE A O 1
ATOM 670 N N . ASP A 1 83 ? 8.742 -3.826 -14.703 1.00 97.44 83 ASP A N 1
ATOM 671 C CA . ASP A 1 83 ? 7.315 -4.112 -14.696 1.00 97.44 83 ASP A CA 1
ATOM 672 C C . ASP A 1 83 ? 6.924 -4.643 -13.320 1.00 97.44 83 ASP A C 1
ATOM 674 O O . ASP A 1 83 ? 7.683 -5.382 -12.685 1.00 97.44 83 ASP A O 1
ATOM 678 N N . GLN A 1 84 ? 5.725 -4.293 -12.876 1.00 97.81 84 GLN A N 1
ATOM 679 C CA . GLN A 1 84 ? 5.133 -4.834 -11.668 1.00 97.81 84 GLN A CA 1
ATOM 680 C C . GLN A 1 84 ? 3.634 -5.047 -11.868 1.00 97.81 84 GLN A C 1
ATOM 682 O O . GLN A 1 84 ? 2.908 -4.116 -12.206 1.00 97.81 84 GLN A O 1
ATOM 687 N N . GLU A 1 85 ? 3.159 -6.261 -11.601 1.00 97.38 85 GLU A N 1
ATOM 688 C CA . GLU A 1 85 ? 1.728 -6.558 -11.529 1.00 97.38 85 GLU A CA 1
ATOM 689 C C . GLU A 1 85 ? 1.169 -6.240 -10.135 1.00 97.38 85 GLU A C 1
ATOM 691 O O . GLU A 1 85 ? 1.834 -6.426 -9.111 1.00 97.38 85 GLU A O 1
ATOM 696 N N . GLY A 1 86 ? -0.076 -5.772 -10.090 1.00 93.94 86 GLY A N 1
ATOM 697 C CA . GLY A 1 86 ? -0.811 -5.558 -8.850 1.00 93.94 86 GLY A CA 1
ATOM 698 C C . GLY A 1 86 ? -1.296 -6.866 -8.221 1.00 93.94 86 GLY A C 1
ATOM 699 O O . GLY A 1 86 ? -1.573 -7.838 -8.918 1.00 93.94 86 GLY A O 1
ATOM 700 N N . GLN A 1 87 ? -1.480 -6.878 -6.904 1.00 90.88 87 GLN A N 1
ATOM 701 C CA . GLN A 1 87 ? -2.051 -8.021 -6.178 1.00 90.88 87 GLN A CA 1
ATOM 702 C C . GLN A 1 87 ? -3.574 -7.884 -5.995 1.00 90.88 87 GLN A C 1
ATOM 704 O O . GLN A 1 87 ? -4.118 -6.786 -6.148 1.00 90.88 87 GLN A O 1
ATOM 709 N N . HIS A 1 88 ? -4.253 -8.987 -5.655 1.00 87.00 88 HIS A N 1
ATOM 710 C CA . HIS A 1 88 ? -5.691 -9.035 -5.320 1.00 87.00 88 HIS A CA 1
ATOM 711 C C . HIS A 1 88 ? -6.582 -8.391 -6.396 1.00 87.00 88 HIS A C 1
ATOM 713 O O . HIS A 1 88 ? -7.212 -7.355 -6.190 1.00 87.00 88 HIS A O 1
ATOM 719 N N . GLN A 1 89 ? -6.558 -8.956 -7.607 1.00 90.25 89 GLN A N 1
ATOM 720 C CA . GLN A 1 89 ? -7.267 -8.412 -8.774 1.00 90.25 89 GLN A CA 1
ATOM 721 C C . GLN A 1 89 ? -8.598 -9.121 -9.069 1.00 90.25 89 GLN A C 1
ATOM 723 O O . GLN A 1 89 ? -9.171 -8.907 -10.133 1.00 90.25 89 GLN A O 1
ATOM 728 N N . ASP A 1 90 ? -9.107 -9.930 -8.137 1.00 89.44 90 ASP A N 1
ATOM 729 C CA . ASP A 1 90 ? -10.252 -10.831 -8.343 1.00 89.44 90 ASP A CA 1
ATOM 730 C C . ASP A 1 90 ? -11.530 -10.111 -8.818 1.00 89.44 90 ASP A C 1
ATOM 732 O O . ASP A 1 90 ? -12.348 -10.681 -9.539 1.00 89.44 90 ASP A O 1
ATOM 736 N N . TYR A 1 91 ? -11.680 -8.830 -8.466 1.00 86.62 91 TYR A N 1
ATOM 737 C CA . TYR A 1 91 ? -12.847 -7.999 -8.788 1.00 86.62 91 TYR A CA 1
ATOM 738 C C . TYR A 1 91 ? -12.610 -6.990 -9.926 1.00 86.62 91 TYR A C 1
ATOM 740 O O . TYR A 1 91 ? -13.405 -6.065 -10.110 1.00 86.62 91 TYR A O 1
ATOM 748 N N . GLN A 1 92 ? -11.521 -7.121 -10.691 1.00 91.75 92 GLN A N 1
ATOM 749 C CA . GLN A 1 92 ? -11.207 -6.227 -11.808 1.00 91.75 92 GLN A CA 1
ATOM 750 C C . GLN A 1 92 ? -10.611 -6.969 -13.010 1.00 91.75 92 GLN A C 1
ATOM 752 O O . GLN A 1 92 ? -10.257 -8.140 -12.950 1.00 91.75 92 GLN A O 1
ATOM 757 N N . ARG A 1 93 ? -10.484 -6.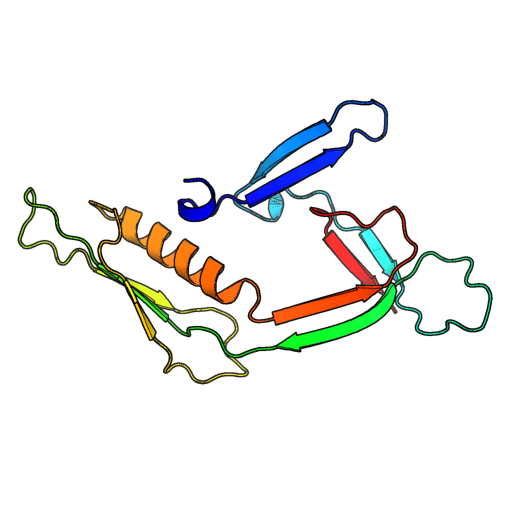261 -14.135 1.00 91.12 93 ARG A N 1
ATOM 758 C CA . ARG A 1 93 ? -9.734 -6.755 -15.296 1.00 91.12 93 ARG A CA 1
ATOM 759 C C . ARG A 1 93 ? -8.251 -6.419 -15.152 1.00 91.12 93 ARG A C 1
ATOM 761 O O . ARG A 1 93 ? -7.903 -5.373 -14.609 1.00 91.12 93 ARG A O 1
ATOM 768 N N . THR A 1 94 ? -7.398 -7.245 -15.742 1.00 91.06 94 THR A N 1
ATOM 769 C CA . THR A 1 94 ? -5.930 -7.119 -15.713 1.00 91.06 94 THR A CA 1
ATOM 770 C C . THR A 1 94 ? -5.364 -6.206 -16.814 1.00 91.06 94 THR A C 1
ATOM 772 O O . THR A 1 94 ? -4.194 -6.292 -17.165 1.00 91.06 94 THR A O 1
ATOM 775 N N . GLN A 1 95 ? -6.193 -5.335 -17.395 1.00 92.12 95 GLN A N 1
ATOM 776 C CA . GLN A 1 95 ? -5.875 -4.577 -18.617 1.00 92.12 95 GLN A CA 1
ATOM 777 C C . GLN A 1 95 ? -5.493 -3.104 -18.378 1.00 92.12 95 GLN A C 1
ATOM 779 O O . GLN A 1 95 ? -5.256 -2.367 -19.332 1.00 92.12 95 GLN A O 1
ATOM 784 N N . TYR A 1 96 ? -5.518 -2.639 -17.131 1.00 91.62 96 TYR A N 1
ATOM 785 C CA . TYR A 1 96 ? -5.304 -1.237 -16.771 1.00 91.62 96 TYR A CA 1
ATOM 786 C C . TYR A 1 96 ? -3.843 -0.999 -16.382 1.00 91.62 96 TYR A C 1
ATOM 788 O O . TYR A 1 96 ? -3.508 -0.930 -15.200 1.00 91.62 96 TYR A O 1
ATOM 796 N N . GLU A 1 97 ? -2.978 -0.883 -17.382 1.00 95.44 97 GLU A N 1
ATOM 797 C CA . GLU A 1 97 ? -1.557 -0.592 -17.187 1.00 95.44 97 GLU A CA 1
ATOM 798 C C . GLU A 1 97 ? -1.296 0.912 -17.024 1.00 95.44 97 GLU A C 1
ATOM 800 O O . GLU A 1 97 ? -1.872 1.744 -17.730 1.00 95.44 97 GLU A O 1
ATOM 805 N N . VAL A 1 98 ? -0.388 1.256 -16.111 1.00 97.06 98 VAL A N 1
ATOM 806 C CA . VAL A 1 98 ? 0.201 2.592 -15.992 1.00 97.06 98 VAL A CA 1
ATOM 807 C C . VAL A 1 98 ? 1.651 2.530 -16.447 1.00 97.06 98 VAL A C 1
ATOM 809 O O . VAL A 1 98 ? 2.431 1.738 -15.930 1.00 97.06 98 VAL A O 1
ATOM 812 N N . TYR A 1 99 ? 2.025 3.400 -17.381 1.00 97.06 99 TYR A N 1
ATOM 813 C CA . TYR A 1 99 ? 3.411 3.578 -17.798 1.00 97.06 99 TYR A CA 1
ATOM 814 C C . TYR A 1 99 ? 3.963 4.901 -17.258 1.00 97.06 99 TYR A C 1
ATOM 816 O O . TYR A 1 99 ? 3.317 5.938 -17.418 1.00 97.06 99 TYR A O 1
ATOM 824 N N . ASP A 1 100 ? 5.162 4.877 -16.675 1.00 95.69 100 ASP A N 1
ATOM 825 C CA . ASP A 1 100 ? 5.804 6.049 -16.074 1.00 95.69 100 ASP A CA 1
ATOM 826 C C . ASP A 1 100 ? 7.256 6.244 -16.554 1.00 95.69 100 ASP A C 1
ATOM 828 O O . ASP A 1 100 ? 8.037 5.297 -16.699 1.00 95.69 100 ASP A O 1
ATOM 832 N N . TYR A 1 101 ? 7.618 7.500 -16.821 1.00 95.62 101 TYR A N 1
ATOM 833 C CA . TYR A 1 101 ? 8.962 7.932 -17.208 1.00 95.62 101 TYR A CA 1
ATOM 834 C C . TYR A 1 101 ? 9.146 9.423 -16.868 1.00 95.62 101 TYR A C 1
ATOM 836 O O . TYR A 1 101 ? 8.314 10.239 -17.272 1.00 95.62 101 TYR A O 1
ATOM 844 N N . PRO A 1 102 ? 10.273 9.830 -16.254 1.00 94.69 102 PRO A N 1
ATOM 845 C CA . PRO A 1 102 ? 11.412 9.002 -15.856 1.00 94.69 102 PRO A CA 1
ATOM 846 C C . PRO A 1 102 ? 11.198 8.309 -14.500 1.00 94.69 102 PRO A C 1
ATOM 848 O O . PRO A 1 102 ? 10.810 8.947 -13.529 1.00 94.69 102 PRO A O 1
ATOM 851 N N . GLY A 1 103 ? 11.568 7.030 -14.404 1.00 92.44 103 GLY A N 1
ATOM 852 C CA . GLY A 1 103 ? 11.435 6.212 -13.190 1.00 92.44 103 GLY A CA 1
ATOM 853 C C . GLY A 1 103 ? 12.443 6.504 -12.068 1.00 92.44 103 GLY A C 1
ATOM 854 O O . GLY A 1 103 ? 12.356 5.921 -10.992 1.00 92.44 103 GLY A O 1
ATOM 855 N N . ARG A 1 104 ? 13.398 7.417 -12.296 1.00 93.12 104 ARG A N 1
ATOM 856 C CA . ARG A 1 104 ? 14.393 7.909 -11.317 1.00 93.12 104 ARG A CA 1
ATOM 857 C C . ARG A 1 104 ? 15.326 6.830 -10.752 1.00 93.12 104 ARG A C 1
ATOM 859 O O . ARG A 1 104 ? 15.835 6.955 -9.642 1.00 93.12 104 ARG A O 1
ATOM 866 N N . PHE A 1 105 ? 15.647 5.820 -11.550 1.00 93.62 105 PHE A N 1
ATOM 867 C CA . PHE A 1 105 ? 16.594 4.762 -11.201 1.00 93.62 105 PHE A CA 1
ATOM 868 C C . PHE A 1 105 ? 17.698 4.634 -12.243 1.00 93.62 105 PHE A C 1
ATOM 870 O O . PHE A 1 105 ? 17.548 4.987 -13.412 1.00 93.62 105 PHE A O 1
ATOM 877 N N . LYS A 1 106 ? 18.852 4.105 -11.826 1.00 94.31 106 LYS A N 1
ATOM 878 C CA . LYS A 1 106 ? 20.002 3.886 -12.725 1.00 94.31 106 LYS A CA 1
ATOM 879 C C . LYS A 1 106 ? 20.536 2.456 -12.672 1.00 94.31 106 LYS A C 1
ATOM 881 O O . LYS A 1 106 ? 21.577 2.183 -13.271 1.00 94.31 106 LYS A O 1
ATOM 886 N N . GLY A 1 107 ? 19.839 1.545 -11.990 1.00 93.69 107 GLY A N 1
ATOM 887 C CA . GLY A 1 107 ? 20.203 0.133 -11.873 1.00 93.69 107 GLY A CA 1
ATOM 888 C C . GLY A 1 107 ? 19.031 -0.767 -11.479 1.00 93.69 107 GLY A C 1
ATOM 889 O O . GLY A 1 107 ? 17.876 -0.373 -11.597 1.00 93.69 107 GLY A O 1
ATOM 890 N N . ALA A 1 108 ? 19.347 -1.978 -11.011 1.00 92.12 108 ALA A N 1
ATOM 891 C CA . ALA A 1 108 ? 18.369 -3.025 -10.689 1.00 92.12 108 ALA A CA 1
ATOM 892 C C . ALA A 1 108 ? 17.360 -2.637 -9.592 1.00 92.12 108 ALA A C 1
ATOM 894 O O . ALA A 1 108 ? 16.263 -3.182 -9.559 1.00 92.12 108 ALA A O 1
ATOM 895 N N . HIS A 1 109 ? 17.695 -1.658 -8.743 1.00 92.75 109 HIS A N 1
ATOM 896 C CA . HIS A 1 109 ? 16.783 -1.135 -7.723 1.00 92.75 109 HIS A CA 1
ATOM 897 C C . HIS A 1 109 ? 15.499 -0.521 -8.309 1.00 92.75 109 HIS A C 1
ATOM 899 O O . HIS A 1 109 ? 14.547 -0.323 -7.566 1.00 92.75 109 HIS A O 1
ATOM 905 N N . GLY A 1 110 ? 15.442 -0.243 -9.619 1.00 94.56 110 GLY A N 1
ATOM 906 C CA . GLY A 1 110 ? 14.216 0.203 -10.283 1.00 94.56 110 GLY A CA 1
ATOM 907 C C . GLY A 1 110 ? 13.049 -0.782 -10.149 1.00 94.56 110 GLY A C 1
ATOM 908 O O . GLY A 1 110 ? 11.903 -0.345 -10.171 1.00 94.56 110 GLY A O 1
ATOM 909 N N . GLN A 1 111 ? 13.317 -2.073 -9.904 1.00 97.06 111 GLN A N 1
ATOM 910 C CA . GLN A 1 111 ? 12.257 -3.028 -9.572 1.00 97.06 111 GLN A CA 1
ATOM 911 C C . GLN A 1 111 ? 11.530 -2.641 -8.278 1.00 97.06 111 GLN A C 1
ATOM 913 O O . GLN A 1 111 ? 10.307 -2.676 -8.245 1.00 97.06 111 GLN A O 1
ATOM 918 N N . ASN A 1 112 ? 12.252 -2.214 -7.236 1.00 95.38 112 ASN A N 1
ATOM 919 C CA . ASN A 1 112 ? 11.629 -1.799 -5.976 1.00 95.38 112 ASN A CA 1
ATOM 920 C C . ASN A 1 112 ? 10.733 -0.572 -6.183 1.00 95.38 112 ASN A C 1
ATOM 922 O O . ASN A 1 112 ? 9.639 -0.519 -5.639 1.00 95.38 112 ASN A O 1
ATOM 926 N N . PHE A 1 113 ? 11.158 0.368 -7.032 1.00 94.81 113 PHE A N 1
ATOM 927 C CA . PHE A 1 113 ? 10.361 1.544 -7.391 1.00 94.81 113 PHE A CA 1
ATOM 928 C C . PHE A 1 113 ? 9.058 1.139 -8.090 1.00 94.81 113 PHE A C 1
ATOM 930 O O . PHE A 1 113 ? 8.001 1.674 -7.760 1.00 94.81 113 PHE A O 1
ATOM 937 N N . ALA A 1 114 ? 9.111 0.159 -9.000 1.00 96.12 114 ALA A N 1
ATOM 938 C CA . ALA A 1 114 ? 7.916 -0.406 -9.624 1.00 96.12 114 ALA A CA 1
ATOM 939 C C . ALA A 1 114 ? 6.993 -1.074 -8.586 1.00 96.12 114 ALA A C 1
ATOM 941 O O . ALA A 1 114 ? 5.786 -0.835 -8.612 1.00 96.12 114 ALA A O 1
ATOM 942 N N . CYS A 1 115 ? 7.554 -1.843 -7.641 1.00 95.69 115 CYS A N 1
ATOM 943 C CA . CYS A 1 115 ? 6.822 -2.440 -6.516 1.00 95.69 115 CYS A CA 1
ATOM 944 C C . CYS A 1 115 ? 6.107 -1.384 -5.671 1.00 95.69 115 CYS A C 1
ATOM 946 O O . CYS A 1 115 ? 4.885 -1.410 -5.556 1.00 95.69 115 CYS A O 1
ATOM 948 N N . TRP A 1 116 ? 6.844 -0.412 -5.135 1.00 95.06 116 TRP A N 1
ATOM 949 C CA . TRP A 1 116 ? 6.289 0.618 -4.258 1.00 95.06 116 TRP A CA 1
ATOM 950 C C . TRP A 1 116 ? 5.264 1.508 -4.965 1.00 95.06 116 TRP A C 1
ATOM 952 O O . TRP A 1 116 ? 4.258 1.885 -4.365 1.00 95.06 116 TRP A O 1
ATOM 962 N N . GLN A 1 117 ? 5.468 1.813 -6.251 1.00 95.06 117 GLN A N 1
ATOM 963 C CA . GLN A 1 117 ? 4.483 2.544 -7.047 1.00 95.06 117 GLN A CA 1
ATOM 964 C C . GLN A 1 117 ? 3.206 1.716 -7.248 1.00 95.06 117 GLN A C 1
ATOM 966 O O . GLN A 1 117 ? 2.107 2.251 -7.094 1.00 95.06 117 GLN A O 1
ATOM 971 N N . MET A 1 118 ? 3.328 0.417 -7.545 1.00 95.94 118 MET A N 1
ATOM 972 C CA . MET A 1 118 ? 2.185 -0.492 -7.672 1.00 95.94 118 MET A CA 1
ATOM 973 C C . MET A 1 118 ? 1.396 -0.601 -6.359 1.00 95.94 118 MET A C 1
ATOM 975 O O . MET A 1 118 ? 0.170 -0.463 -6.368 1.00 95.94 118 MET A O 1
ATOM 979 N N . ASP A 1 119 ? 2.091 -0.779 -5.234 1.00 94.56 119 ASP A N 1
ATOM 980 C CA . ASP A 1 119 ? 1.485 -0.825 -3.900 1.00 94.56 119 ASP A CA 1
ATOM 981 C C . ASP A 1 119 ? 0.786 0.501 -3.573 1.00 94.56 119 ASP A C 1
ATOM 983 O O . ASP A 1 119 ? -0.355 0.512 -3.112 1.00 94.56 119 ASP A O 1
ATOM 987 N N . GLY A 1 120 ? 1.416 1.634 -3.900 1.00 93.69 120 GLY A N 1
ATOM 988 C CA . GLY A 1 120 ? 0.833 2.966 -3.748 1.00 93.69 120 GLY A CA 1
ATOM 989 C C . GLY A 1 120 ? -0.446 3.163 -4.566 1.00 93.69 120 GLY A C 1
ATOM 990 O O . GLY A 1 120 ? -1.443 3.652 -4.034 1.00 93.69 120 GLY A O 1
ATOM 991 N N . TRP A 1 121 ? -0.467 2.733 -5.832 1.00 94.44 121 TRP A N 1
ATOM 992 C CA . TRP A 1 121 ? -1.659 2.804 -6.690 1.00 94.44 121 TRP A CA 1
ATOM 993 C C . TRP A 1 121 ? -2.818 1.935 -6.195 1.00 94.44 121 TRP A C 1
ATOM 995 O O . TRP A 1 121 ? -3.978 2.236 -6.492 1.00 94.44 121 TRP A O 1
ATOM 1005 N N . ARG A 1 122 ? -2.518 0.852 -5.470 1.00 94.62 122 ARG A N 1
ATOM 1006 C CA . ARG A 1 122 ? -3.508 -0.123 -4.992 1.00 94.62 122 ARG A CA 1
ATOM 1007 C C . ARG A 1 122 ? -3.780 -0.057 -3.493 1.00 94.62 122 ARG A C 1
ATOM 1009 O O . ARG A 1 122 ? -4.632 -0.808 -3.029 1.00 94.62 122 ARG A O 1
ATOM 1016 N N . ASN A 1 123 ? -3.168 0.868 -2.752 1.00 93.44 123 ASN A N 1
ATOM 1017 C CA . ASN A 1 123 ? -3.314 0.969 -1.293 1.00 93.44 123 ASN A CA 1
ATOM 1018 C C . ASN A 1 123 ? -4.761 1.181 -0.808 1.00 93.44 123 ASN A C 1
ATOM 1020 O O . ASN A 1 123 ? -5.067 0.975 0.362 1.00 93.44 123 ASN A O 1
ATOM 1024 N N . ASN A 1 124 ? -5.647 1.603 -1.707 1.00 93.62 124 ASN A N 1
ATOM 1025 C CA . ASN A 1 124 ? -7.065 1.803 -1.465 1.00 93.62 124 ASN A CA 1
ATOM 1026 C C . ASN A 1 124 ? -7.939 0.974 -2.418 1.00 93.62 124 ASN A C 1
ATOM 1028 O O . ASN A 1 124 ? -9.123 1.274 -2.542 1.00 93.62 124 ASN A O 1
ATOM 1032 N N . ALA A 1 125 ? -7.391 -0.029 -3.114 1.00 94.88 125 ALA A N 1
ATOM 1033 C CA . ALA A 1 125 ? -8.176 -0.922 -3.970 1.00 94.88 125 ALA A CA 1
ATOM 1034 C C . ALA A 1 125 ? -9.288 -1.614 -3.170 1.00 94.88 125 ALA A C 1
ATOM 1036 O O . ALA A 1 125 ? -10.415 -1.711 -3.648 1.00 94.88 125 ALA A O 1
ATOM 1037 N N . GLU A 1 126 ? -8.991 -1.983 -1.924 1.00 94.38 126 GLU A N 1
ATOM 1038 C CA . GLU A 1 126 ? -9.942 -2.495 -0.944 1.00 94.38 126 GLU A CA 1
ATOM 1039 C C . GLU A 1 126 ? -9.848 -1.661 0.334 1.00 94.38 126 GLU A C 1
ATOM 1041 O O . GLU A 1 126 ? -8.761 -1.425 0.860 1.00 94.38 126 GLU A O 1
ATOM 1046 N N . VAL A 1 127 ? -10.985 -1.171 0.826 1.00 95.12 127 VAL A N 1
ATOM 1047 C CA . VAL A 1 127 ? -11.047 -0.319 2.019 1.00 95.12 127 VAL A CA 1
ATOM 1048 C C . VAL A 1 127 ? -12.209 -0.755 2.894 1.00 95.12 127 VAL A C 1
ATOM 1050 O O . VAL A 1 127 ? -13.354 -0.804 2.442 1.00 95.12 127 VAL A O 1
ATOM 1053 N N . ALA A 1 128 ? -11.912 -0.991 4.170 1.00 94.94 128 ALA A N 1
ATOM 1054 C CA . ALA A 1 128 ? -12.906 -1.098 5.225 1.00 94.94 128 ALA A CA 1
ATOM 1055 C C . ALA A 1 128 ? -13.040 0.247 5.957 1.00 94.94 128 ALA A C 1
ATOM 1057 O O . ALA A 1 128 ? -12.048 0.873 6.329 1.00 94.94 128 ALA A O 1
ATOM 1058 N N . ARG A 1 129 ? -14.275 0.696 6.174 1.00 95.12 129 ARG A N 1
ATOM 1059 C CA . ARG A 1 129 ? -14.616 1.865 6.990 1.00 95.12 129 ARG A CA 1
ATOM 1060 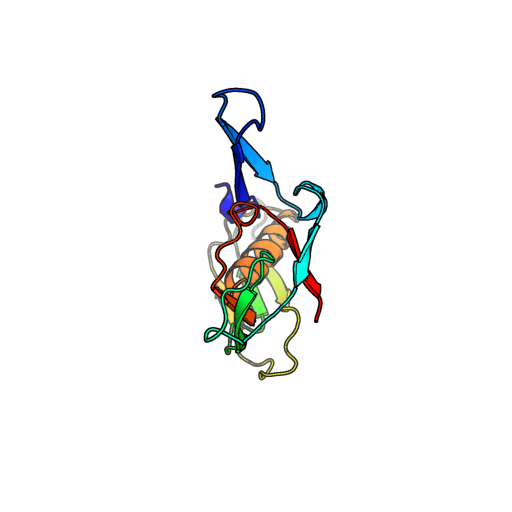C C . ARG A 1 129 ? -15.498 1.426 8.141 1.00 95.12 129 ARG A C 1
ATOM 1062 O O . ARG A 1 129 ? -16.409 0.627 7.942 1.00 95.12 129 ARG A O 1
ATOM 1069 N N . GLY A 1 130 ? -15.273 1.984 9.322 1.00 93.62 130 GLY A N 1
ATOM 1070 C CA . GLY A 1 130 ? -16.133 1.714 10.460 1.00 93.62 130 GLY A CA 1
ATOM 1071 C C . GLY A 1 130 ? -16.212 2.856 11.456 1.00 93.62 130 GLY A C 1
ATOM 1072 O O . GLY A 1 130 ? -15.432 3.805 11.409 1.00 93.62 130 GLY A O 1
ATOM 1073 N N . THR A 1 131 ? -17.187 2.758 12.351 1.00 93.56 131 THR A N 1
ATOM 1074 C CA . THR A 1 131 ? -17.404 3.709 13.446 1.00 93.56 131 THR A CA 1
ATOM 1075 C C . THR A 1 131 ? -17.293 2.968 14.768 1.00 93.56 131 THR A C 1
ATOM 1077 O O . THR A 1 131 ? -17.893 1.909 14.936 1.00 93.56 131 THR A O 1
ATOM 1080 N N . SER A 1 132 ? -16.523 3.513 15.707 1.00 92.44 132 SER A N 1
ATOM 1081 C CA . SER A 1 132 ? -16.321 2.937 17.036 1.00 92.44 132 SER A CA 1
ATOM 1082 C C . SER A 1 132 ? -16.228 4.035 18.089 1.00 92.44 132 SER A C 1
ATOM 1084 O O . SER A 1 132 ? -15.870 5.171 17.786 1.00 92.44 132 SER A O 1
ATOM 1086 N N . ARG A 1 133 ? -16.554 3.677 19.332 1.00 89.81 133 ARG A N 1
ATOM 1087 C CA . ARG A 1 133 ? -16.305 4.498 20.527 1.00 89.81 133 ARG A CA 1
ATOM 1088 C C . ARG A 1 133 ? -15.058 4.049 21.295 1.00 89.81 133 ARG A C 1
ATOM 1090 O O . ARG A 1 133 ? -14.792 4.586 22.363 1.00 89.81 133 ARG A O 1
ATOM 1097 N N . SER A 1 134 ? -14.331 3.048 20.792 1.00 91.00 134 SER A N 1
ATOM 1098 C CA . SER A 1 134 ? -13.125 2.550 21.447 1.00 91.00 134 SER A CA 1
ATOM 1099 C C . SER A 1 134 ? -11.989 3.570 21.339 1.00 91.00 134 SER A C 1
ATOM 1101 O O . SER A 1 134 ? -11.601 3.903 20.218 1.00 91.00 134 SER A O 1
ATOM 1103 N N . PRO A 1 135 ? -11.413 4.032 22.465 1.00 89.69 135 PRO A N 1
ATOM 1104 C CA . PRO A 1 135 ? -10.213 4.861 22.445 1.00 89.69 135 PRO A CA 1
ATOM 1105 C C . PRO A 1 135 ? -8.959 4.060 22.061 1.00 89.69 135 PRO A C 1
ATOM 1107 O O . PRO A 1 135 ? -7.910 4.656 21.863 1.00 89.69 135 PRO A O 1
ATOM 1110 N N . GLU A 1 136 ? -9.048 2.728 21.951 1.00 89.12 136 GLU A N 1
ATOM 1111 C CA . GLU A 1 136 ? -7.931 1.851 21.566 1.00 89.12 136 GLU A CA 1
ATOM 1112 C C . GLU A 1 136 ? -7.626 1.867 20.058 1.00 89.12 136 GLU A C 1
ATOM 1114 O O . GLU A 1 136 ? -6.605 1.335 19.610 1.00 89.12 136 GLU A O 1
ATOM 1119 N N . ILE A 1 137 ? -8.522 2.461 19.262 1.00 90.50 137 ILE A N 1
ATOM 1120 C CA . ILE A 1 137 ? -8.370 2.591 17.814 1.00 90.50 137 ILE A CA 1
ATOM 1121 C C . ILE A 1 137 ? -7.757 3.953 17.492 1.00 90.50 137 ILE A C 1
ATOM 1123 O O . ILE A 1 137 ? -8.382 4.994 17.681 1.00 90.50 137 ILE A O 1
ATOM 1127 N N . TRP A 1 138 ? -6.555 3.931 16.924 1.00 89.06 138 TRP A N 1
ATOM 1128 C CA . TRP A 1 138 ? -5.867 5.099 16.374 1.00 89.06 138 TRP A CA 1
ATOM 1129 C C . TRP A 1 138 ? -4.998 4.688 15.170 1.00 89.06 138 TRP A C 1
ATOM 1131 O O . TRP A 1 138 ? -4.756 3.491 14.968 1.00 89.06 138 TRP A O 1
ATOM 1141 N N . PRO A 1 139 ? -4.541 5.641 14.333 1.00 90.44 139 PRO A N 1
ATOM 1142 C CA . PRO A 1 139 ? -3.697 5.336 13.178 1.00 90.44 139 PRO A CA 1
ATOM 1143 C C . PRO A 1 139 ? -2.443 4.533 13.555 1.00 90.44 139 PRO A C 1
ATOM 1145 O O . PRO A 1 139 ? -1.792 4.820 14.551 1.00 90.44 139 PRO A O 1
ATOM 1148 N N . GLY A 1 140 ? -2.099 3.519 12.759 1.00 89.44 140 GLY A N 1
ATOM 1149 C CA . GLY A 1 140 ? -0.963 2.626 13.038 1.00 89.44 140 GLY A CA 1
ATOM 1150 C C . GLY A 1 140 ? -1.302 1.403 13.900 1.00 89.44 140 GLY A C 1
ATOM 1151 O O . GLY A 1 140 ? -0.462 0.521 14.059 1.00 89.44 140 GLY A O 1
ATOM 1152 N N . ARG A 1 141 ? -2.533 1.283 14.415 1.00 90.69 141 ARG A N 1
ATOM 1153 C CA . ARG A 1 141 ? -2.998 0.068 15.106 1.00 90.69 141 ARG A CA 1
ATOM 1154 C C . ARG A 1 141 ? -3.574 -0.951 14.136 1.00 90.69 141 ARG A C 1
ATOM 1156 O O . ARG A 1 141 ? -4.224 -0.607 13.150 1.00 90.69 141 ARG A O 1
ATOM 1163 N N . ARG A 1 142 ? -3.383 -2.224 14.474 1.00 93.25 142 ARG A N 1
ATOM 1164 C CA . ARG A 1 142 ? -4.045 -3.352 13.818 1.00 93.25 142 ARG A CA 1
ATOM 1165 C C . ARG A 1 142 ? -5.180 -3.852 14.694 1.00 93.25 142 ARG A C 1
ATOM 1167 O O . ARG A 1 142 ? -5.047 -3.901 15.913 1.00 93.25 142 ARG A O 1
ATOM 1174 N N . ILE A 1 143 ? -6.271 -4.242 14.056 1.00 94.44 143 ILE A N 1
ATOM 1175 C CA . ILE A 1 143 ? -7.459 -4.758 14.728 1.00 94.44 143 ILE A CA 1
ATOM 1176 C C . ILE A 1 143 ? -7.841 -6.104 14.126 1.00 94.44 143 ILE A C 1
ATOM 1178 O O . ILE A 1 143 ? -7.733 -6.299 12.914 1.00 94.44 143 ILE A O 1
ATOM 1182 N N . ALA A 1 144 ? -8.297 -7.014 14.975 1.00 95.12 144 ALA A N 1
ATOM 1183 C CA . ALA A 1 144 ? -8.993 -8.225 14.580 1.00 95.12 144 ALA A CA 1
ATOM 1184 C C . ALA A 1 144 ? -10.469 -8.043 14.945 1.00 95.12 144 ALA A C 1
ATOM 1186 O O . ALA A 1 144 ? -10.819 -7.905 16.116 1.00 95.12 144 ALA A O 1
ATOM 1187 N N . LEU A 1 145 ? -11.332 -7.968 13.933 1.00 93.88 145 LEU A N 1
ATOM 1188 C CA . LEU A 1 145 ? -12.767 -7.843 14.160 1.00 93.88 145 LEU A CA 1
ATOM 1189 C C . LEU A 1 145 ? -13.322 -9.200 14.605 1.00 93.88 145 LEU A C 1
ATOM 1191 O O . LEU A 1 145 ? -13.112 -10.198 13.918 1.00 93.88 145 LEU A O 1
ATOM 1195 N N . THR A 1 146 ? -14.029 -9.227 15.731 1.00 91.62 146 THR A N 1
ATOM 1196 C CA . THR A 1 146 ? -14.719 -10.418 16.250 1.00 91.62 146 THR A CA 1
ATOM 1197 C C . THR A 1 146 ? -16.230 -10.200 16.217 1.00 91.62 146 THR A C 1
ATOM 1199 O O . THR A 1 146 ? -16.690 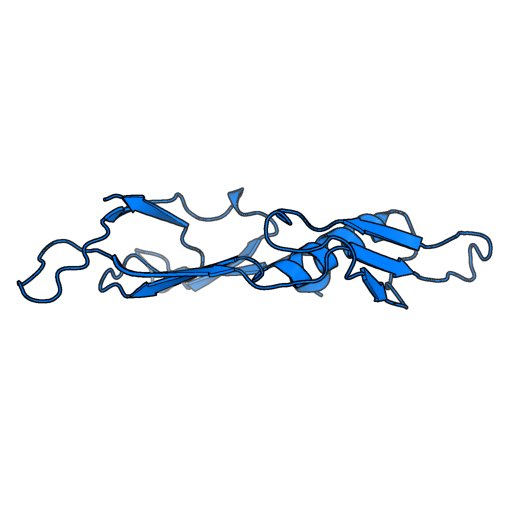-9.062 16.268 1.00 91.62 146 THR A O 1
ATOM 1202 N N . GLY A 1 147 ? -17.034 -11.252 16.092 1.00 74.25 147 GLY A N 1
ATOM 1203 C CA . GLY A 1 147 ? -18.497 -11.121 16.029 1.00 74.25 147 GLY A CA 1
ATOM 1204 C C . GLY A 1 147 ? -19.162 -12.163 15.159 1.00 74.25 147 GLY A C 1
ATOM 1205 O O . GLY A 1 147 ? -18.499 -12.653 14.220 1.00 74.25 147 GLY A O 1
#

Secondary structure (DSSP, 8-state):
-TGGGT-EEEEEE-TTSS-EEEEEESSGGGSPPPEEEEB----SS---S--EEEEEEEE----SEEEEE---TTSTT---EEEEEPS--TTS-TT-EEEES----SSTTHHHHHHHHHHHHHTTSEEEEEEE--TT--TT--EEEE-